Protein AF-A0A2G9N5Y0-F1 (afdb_monomer_lite)

pLDDT: mean 75.56, std 14.7, range [33.41, 89.94]

Sequence (106 aa):
MWPFSNKPKQSEQFRKNIKTLISNISNLEKQGMKQEEIVEKLSKAGWKPHVIELVMHKLHIPNSSVEKLQQYVDKQKLKARDLEEIKETLMEAGWNEDLTDVALGL

Foldseek 3Di:
DDDPPDDDPPPCPPLQALVVLLVQVVVCVVVVHDLVRSLVVVVVVVDDSVLSVVSVVVVVVPDCVLVVLLVQLVVVVVVVDDLVVNLVVCVVVVDDNVNSCRSNSD

Secondary structure (DSSP, 8-state):
-----------------HHHHHHHHHHHHHTT--HHHHHHHHHHTT--HHHHHHHHHHHHTT-THHHHHHHHHHHHHHTT--HHHHHHHHHHTT--HHHHHHHHT-

Structure (mmCIF, N/CA/C/O backbone):
data_AF-A0A2G9N5Y0-F1
#
_entry.id   AF-A0A2G9N5Y0-F1
#
loop_
_atom_site.group_PDB
_atom_site.id
_atom_site.type_symbol
_atom_site.label_atom_id
_atom_site.label_alt_id
_atom_site.label_comp_id
_atom_site.label_asym_id
_atom_site.label_entity_id
_atom_site.label_seq_id
_atom_site.pdbx_PDB_ins_code
_atom_site.Cartn_x
_atom_site.Cartn_y
_atom_site.Cartn_z
_atom_site.occupancy
_atom_site.B_iso_or_equiv
_atom_site.auth_seq_id
_atom_site.auth_comp_id
_atom_site.auth_asym_id
_atom_site.auth_atom_id
_atom_site.pdbx_PDB_model_num
ATOM 1 N N . MET A 1 1 ? -33.639 3.363 -35.622 1.00 44.12 1 MET A N 1
ATOM 2 C CA . MET A 1 1 ? -32.242 2.913 -35.443 1.00 44.12 1 MET A CA 1
ATOM 3 C C . MET A 1 1 ? -31.754 3.445 -34.103 1.00 44.12 1 MET A C 1
ATOM 5 O O . MET A 1 1 ? -31.767 4.653 -33.915 1.00 44.12 1 MET A O 1
ATOM 9 N N . TRP A 1 2 ? -31.469 2.553 -33.151 1.00 33.41 2 TRP A N 1
ATOM 10 C CA . TRP A 1 2 ? -30.896 2.870 -31.830 1.00 33.41 2 TRP A CA 1
ATOM 11 C C . TRP A 1 2 ? -29.358 3.110 -31.940 1.00 33.41 2 TRP A C 1
ATOM 13 O O . TRP A 1 2 ? -28.803 2.869 -33.011 1.00 33.41 2 TRP A O 1
ATOM 23 N N . PRO A 1 3 ? -28.690 3.647 -30.897 1.00 54.31 3 PRO A N 1
ATOM 24 C CA . PRO A 1 3 ? -27.834 4.837 -30.964 1.00 54.31 3 PRO A CA 1
ATOM 25 C C . PRO A 1 3 ? -26.336 4.556 -30.755 1.00 54.31 3 PRO A C 1
ATOM 27 O O . PRO A 1 3 ? -25.959 3.555 -30.154 1.00 54.31 3 PRO A O 1
ATOM 30 N N . PHE A 1 4 ? -25.476 5.515 -31.110 1.00 43.28 4 PHE A N 1
ATOM 31 C CA . PHE A 1 4 ? -24.119 5.581 -30.560 1.00 43.28 4 PHE A CA 1
ATOM 32 C C . PHE A 1 4 ? -24.108 6.513 -29.349 1.00 43.28 4 PHE A C 1
ATOM 34 O O . PHE A 1 4 ? -23.946 7.728 -29.449 1.00 43.28 4 PHE A O 1
ATOM 41 N N . SER A 1 5 ? -24.327 5.905 -28.185 1.00 48.34 5 SER A N 1
ATOM 42 C CA . SER A 1 5 ? -24.101 6.515 -26.879 1.00 48.34 5 SER A CA 1
ATOM 43 C C . SER A 1 5 ? -22.595 6.725 -26.698 1.00 48.34 5 SER A C 1
ATOM 45 O O . SER A 1 5 ? -21.866 5.803 -26.341 1.00 48.34 5 SER A O 1
ATOM 47 N N . ASN A 1 6 ? -22.101 7.925 -27.008 1.00 46.03 6 ASN A N 1
ATOM 48 C CA . ASN A 1 6 ? -20.690 8.262 -26.857 1.00 46.03 6 ASN A CA 1
ATOM 49 C C . ASN A 1 6 ? -20.417 8.789 -25.439 1.00 46.03 6 ASN A C 1
ATOM 51 O O . ASN A 1 6 ? -20.410 9.995 -25.189 1.00 46.03 6 ASN A O 1
ATOM 55 N N . LYS A 1 7 ? -20.216 7.869 -24.493 1.00 55.56 7 LYS A N 1
ATOM 56 C CA . LYS A 1 7 ? -19.446 8.119 -23.267 1.00 55.56 7 LYS A CA 1
ATOM 57 C C . LYS A 1 7 ? -18.546 6.903 -23.044 1.00 55.56 7 LYS A C 1
ATOM 59 O O . LYS A 1 7 ? -19.051 5.787 -22.981 1.00 55.56 7 LYS A O 1
ATOM 64 N N . PRO A 1 8 ? -17.233 7.125 -22.898 1.00 39.94 8 PRO A N 1
ATOM 65 C CA . PRO A 1 8 ? -16.735 7.224 -21.533 1.00 39.94 8 PRO A CA 1
ATOM 66 C C . PRO A 1 8 ? -15.662 8.312 -21.389 1.00 39.94 8 PRO A C 1
ATOM 68 O O . PRO A 1 8 ? -14.523 8.150 -21.811 1.00 39.94 8 PRO A O 1
ATOM 71 N N . LYS A 1 9 ? -15.989 9.399 -20.682 1.00 41.03 9 LYS A N 1
ATOM 72 C CA . LYS A 1 9 ? -14.974 10.137 -19.917 1.00 41.03 9 LYS A CA 1
ATOM 73 C C . LYS A 1 9 ? -14.793 9.414 -18.581 1.00 41.03 9 LYS A C 1
ATOM 75 O O . LYS A 1 9 ? -15.292 9.871 -17.561 1.00 41.03 9 LYS A O 1
ATOM 80 N N . GLN A 1 10 ? -14.117 8.264 -18.592 1.00 42.03 10 GLN A N 1
ATOM 81 C CA . GLN A 1 10 ? -13.484 7.716 -17.383 1.00 42.03 10 GLN A CA 1
ATOM 82 C C . GLN A 1 10 ? -12.136 8.429 -17.186 1.00 42.03 10 GLN A C 1
ATOM 84 O O . GLN A 1 10 ? -11.069 7.831 -17.189 1.00 42.03 10 GLN A O 1
ATOM 89 N N . SER A 1 11 ? -12.174 9.758 -17.117 1.00 43.00 11 SER A N 1
ATOM 90 C CA . SER A 1 11 ? -11.002 10.603 -16.901 1.00 43.00 11 SER A CA 1
ATOM 91 C C . SER A 1 11 ? -10.953 10.993 -15.430 1.00 43.00 11 SER A C 1
ATOM 93 O O . SER A 1 11 ? -11.343 12.097 -15.080 1.00 43.00 11 SER A O 1
ATOM 95 N N . GLU A 1 12 ? -10.585 10.022 -14.601 1.00 41.38 12 GLU A N 1
ATOM 96 C CA . GLU A 1 12 ? -9.959 10.129 -13.274 1.00 41.38 12 GLU A CA 1
ATOM 97 C C . GLU A 1 12 ? -10.047 8.732 -12.661 1.00 41.38 12 GLU A C 1
ATOM 99 O O . GLU A 1 12 ? -10.788 8.462 -11.716 1.00 41.38 12 GLU A O 1
ATOM 104 N N . GLN A 1 13 ? -9.316 7.784 -13.254 1.00 43.41 13 GLN A N 1
ATOM 105 C CA . GLN A 1 13 ? -9.027 6.539 -12.561 1.00 43.41 13 GLN A CA 1
ATOM 106 C C . GLN A 1 13 ? -8.235 6.951 -11.317 1.00 43.41 13 GLN A C 1
ATOM 108 O O . GLN A 1 13 ? -7.049 7.274 -11.404 1.00 43.41 13 GLN A O 1
ATOM 113 N N . PHE A 1 14 ? -8.920 7.037 -10.176 1.00 44.97 14 PHE A N 1
ATOM 114 C CA . PHE A 1 14 ? -8.320 7.108 -8.852 1.00 44.97 14 PHE A CA 1
ATOM 115 C C . PHE A 1 14 ? -7.237 6.029 -8.837 1.00 44.97 14 PHE A C 1
ATOM 117 O O . PHE A 1 14 ? -7.559 4.842 -8.775 1.00 44.97 14 PHE A O 1
ATOM 124 N N . ARG A 1 15 ? -5.962 6.409 -8.995 1.00 51.19 15 ARG A N 1
ATOM 125 C CA . ARG A 1 15 ? -4.848 5.464 -8.907 1.00 51.19 15 ARG A CA 1
ATOM 126 C C . ARG A 1 15 ? -4.776 5.057 -7.447 1.00 51.19 15 ARG A C 1
ATOM 128 O O . ARG A 1 15 ? -4.095 5.692 -6.646 1.00 51.19 15 ARG A O 1
ATOM 135 N N . LYS A 1 16 ? -5.579 4.056 -7.097 1.00 63.22 16 LYS A N 1
ATOM 136 C CA . LYS A 1 16 ? -5.606 3.380 -5.810 1.00 63.22 16 LYS A CA 1
ATOM 137 C C . LYS A 1 16 ? -4.242 2.737 -5.613 1.00 63.22 16 LYS A C 1
ATOM 139 O O . LYS A 1 16 ? -4.049 1.581 -5.949 1.00 63.22 16 LYS A O 1
ATOM 144 N N . ASN A 1 17 ? -3.285 3.515 -5.118 1.00 72.19 17 ASN A N 1
ATOM 145 C CA . ASN A 1 17 ? -1.987 2.993 -4.734 1.00 72.19 17 ASN A CA 1
ATOM 146 C C . ASN A 1 17 ? -1.969 2.693 -3.233 1.00 72.19 17 ASN A C 1
ATOM 148 O O . ASN A 1 17 ? -2.724 3.269 -2.439 1.00 72.19 17 ASN A O 1
ATOM 152 N N . ILE A 1 18 ? -1.063 1.804 -2.842 1.00 74.50 18 ILE A N 1
ATOM 153 C CA . ILE A 1 18 ? -0.874 1.407 -1.446 1.00 74.50 18 ILE A CA 1
ATOM 154 C C . ILE A 1 18 ? -0.650 2.614 -0.527 1.00 74.50 18 ILE A C 1
ATOM 156 O O . ILE A 1 18 ? -1.173 2.640 0.582 1.00 74.50 18 ILE A O 1
ATOM 160 N N . LYS A 1 19 ? 0.080 3.642 -0.969 1.00 76.31 19 LYS A N 1
ATOM 161 C CA . LYS A 1 19 ? 0.369 4.835 -0.158 1.00 76.31 19 LYS A CA 1
ATOM 162 C C . LYS A 1 19 ? -0.902 5.596 0.236 1.00 76.31 19 LYS A C 1
ATOM 164 O O . LYS A 1 19 ? -1.032 6.018 1.384 1.00 76.31 19 LYS A O 1
ATOM 169 N N . THR A 1 20 ? -1.850 5.742 -0.687 1.00 83.12 20 THR A N 1
ATOM 170 C CA . THR A 1 20 ? -3.160 6.343 -0.411 1.00 83.12 20 THR A CA 1
ATOM 171 C C . THR A 1 20 ? -3.961 5.472 0.552 1.00 83.12 20 THR A C 1
ATOM 173 O O . THR A 1 20 ? -4.568 6.005 1.479 1.00 83.12 20 THR A O 1
ATOM 176 N N . LEU A 1 21 ? -3.929 4.145 0.384 1.00 83.69 21 LEU A N 1
ATOM 177 C CA . LEU A 1 21 ? -4.598 3.222 1.303 1.00 83.69 21 LEU A CA 1
ATOM 178 C C . LEU A 1 21 ? -4.034 3.332 2.726 1.00 83.69 21 LEU A C 1
ATOM 180 O O . LEU A 1 21 ? -4.800 3.511 3.668 1.00 83.69 21 LEU A O 1
ATOM 184 N N . ILE A 1 22 ? -2.706 3.316 2.864 1.00 83.81 22 ILE A N 1
ATOM 185 C CA . ILE A 1 22 ? -2.003 3.482 4.141 1.00 83.81 22 ILE A CA 1
ATOM 186 C C . ILE A 1 22 ? -2.393 4.798 4.806 1.00 83.81 22 ILE A C 1
ATOM 188 O O . ILE A 1 22 ? -2.810 4.806 5.960 1.00 83.81 22 ILE A 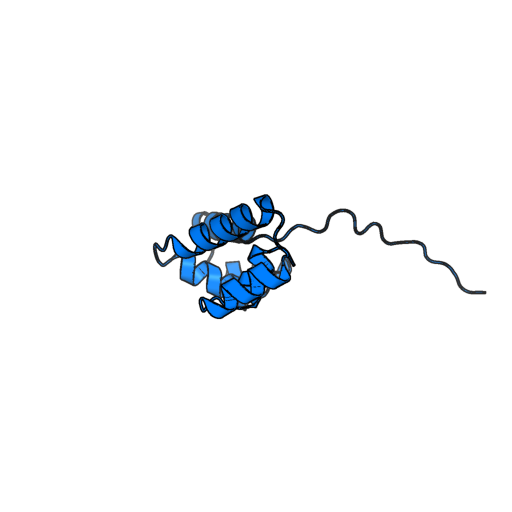O 1
ATOM 192 N N . SER A 1 23 ? -2.305 5.911 4.073 1.00 84.38 23 SER A N 1
ATOM 193 C CA . SER A 1 23 ? -2.639 7.224 4.625 1.00 84.38 23 SER A CA 1
ATOM 194 C C . SER A 1 23 ? -4.098 7.303 5.072 1.00 84.38 23 SER A C 1
ATOM 196 O O . SER A 1 23 ? -4.385 7.943 6.082 1.00 84.38 23 SER A O 1
ATOM 198 N N . ASN A 1 24 ? -5.018 6.678 4.334 1.00 88.19 24 ASN A N 1
ATOM 199 C CA . ASN A 1 24 ? -6.428 6.644 4.705 1.00 88.19 24 ASN A CA 1
ATOM 200 C C . ASN A 1 24 ? -6.650 5.821 5.974 1.00 88.19 24 ASN A C 1
ATOM 202 O O . ASN A 1 24 ? -7.306 6.314 6.886 1.00 88.19 24 ASN A O 1
ATOM 206 N N . ILE A 1 25 ? -6.074 4.618 6.057 1.00 87.75 25 ILE A N 1
ATOM 207 C CA . ILE A 1 25 ? -6.151 3.768 7.252 1.00 87.75 25 ILE A CA 1
ATOM 208 C C . ILE A 1 25 ? -5.602 4.530 8.462 1.00 87.75 25 ILE A C 1
ATOM 210 O O . ILE A 1 25 ? -6.331 4.729 9.427 1.00 87.75 25 ILE A O 1
ATOM 214 N N . SER A 1 26 ? -4.379 5.065 8.382 1.00 85.75 26 SER A N 1
ATOM 215 C CA . SER A 1 26 ? -3.771 5.797 9.499 1.00 85.75 26 SER A CA 1
ATOM 216 C C . SER A 1 26 ? -4.567 7.037 9.915 1.00 85.75 26 SER A C 1
ATOM 218 O O . SER A 1 26 ? -4.628 7.359 11.100 1.00 85.75 26 SER A O 1
ATOM 220 N N . ASN A 1 27 ? -5.181 7.757 8.971 1.00 88.38 27 ASN A N 1
ATOM 221 C CA . ASN A 1 27 ? -6.030 8.904 9.300 1.00 88.38 27 ASN A CA 1
ATOM 222 C C . ASN A 1 27 ? -7.332 8.481 9.988 1.00 88.38 27 ASN A C 1
ATOM 224 O O . ASN A 1 27 ? -7.759 9.159 10.920 1.00 88.38 27 ASN A O 1
ATOM 228 N N . LEU A 1 28 ? -7.958 7.385 9.553 1.00 89.31 28 LEU A N 1
ATOM 229 C CA . LEU A 1 28 ? -9.184 6.870 10.166 1.00 89.31 28 LEU A CA 1
ATOM 230 C C . LEU A 1 28 ? -8.914 6.288 11.563 1.00 89.31 28 LEU A C 1
ATOM 232 O O . LEU A 1 28 ? -9.689 6.536 12.483 1.00 89.31 28 LEU A O 1
ATOM 236 N N . GLU A 1 29 ? -7.782 5.612 11.763 1.00 86.56 29 GLU A N 1
ATOM 237 C CA . GLU A 1 29 ? -7.356 5.137 13.087 1.00 86.56 29 GLU A CA 1
ATOM 238 C C . GLU A 1 29 ? -7.100 6.292 14.058 1.00 86.56 29 GLU A C 1
ATOM 240 O O . GLU A 1 29 ? -7.539 6.248 15.205 1.00 86.56 29 GLU A O 1
ATOM 245 N N . LYS A 1 30 ? -6.464 7.379 13.597 1.00 85.75 30 LYS A N 1
ATOM 246 C CA . LYS A 1 30 ? -6.273 8.602 14.401 1.00 85.75 30 LYS A CA 1
ATOM 247 C C . LYS A 1 30 ? -7.586 9.277 14.798 1.00 85.75 30 LYS A C 1
ATOM 249 O O . LYS A 1 30 ? -7.614 10.003 15.786 1.00 85.75 30 LYS A O 1
ATOM 254 N N . GLN A 1 31 ? -8.660 9.052 14.041 1.00 88.19 31 GLN A N 1
ATOM 255 C CA . GLN A 1 31 ? -10.008 9.512 14.385 1.00 88.19 31 GLN A CA 1
ATOM 256 C C . GLN A 1 31 ? -10.700 8.595 15.410 1.00 88.19 31 GLN A C 1
ATOM 258 O O . GLN A 1 31 ? -11.827 8.881 15.805 1.00 88.19 31 GLN A O 1
ATOM 263 N N . GLY A 1 32 ? -10.047 7.513 15.849 1.00 87.69 32 GLY A N 1
ATOM 264 C CA . GLY A 1 32 ? -10.598 6.546 16.800 1.00 87.69 32 GLY A CA 1
ATOM 265 C C . GLY A 1 32 ? -11.570 5.543 16.175 1.00 87.69 32 GLY A C 1
ATOM 266 O O . GLY A 1 32 ? -12.314 4.892 16.906 1.00 87.69 32 GLY A O 1
ATOM 267 N N . MET A 1 33 ? -11.592 5.426 14.842 1.00 88.00 33 MET A N 1
ATOM 268 C CA . MET A 1 33 ? -12.469 4.493 14.133 1.00 88.00 33 MET A CA 1
ATOM 269 C C . MET A 1 33 ? -12.028 3.044 14.372 1.00 88.00 33 MET A C 1
ATOM 271 O O . MET A 1 33 ? -10.831 2.744 14.375 1.00 88.00 33 MET A O 1
ATOM 275 N N . LYS A 1 34 ? -12.990 2.133 14.560 1.00 88.12 34 LYS A N 1
ATOM 276 C CA . LYS A 1 34 ? -12.687 0.706 14.756 1.00 88.12 34 LYS A CA 1
ATOM 277 C C . LYS A 1 34 ? -12.274 0.052 13.443 1.00 88.12 34 LYS A C 1
ATOM 279 O O . LYS A 1 34 ? -12.710 0.467 12.372 1.00 88.12 34 LYS A O 1
ATOM 284 N N . GLN A 1 35 ? -11.479 -1.015 13.519 1.00 83.94 35 GLN A N 1
ATOM 285 C CA . GLN A 1 35 ? -10.970 -1.691 12.320 1.00 83.94 35 GLN A CA 1
ATOM 286 C C . GLN A 1 35 ? -12.091 -2.169 11.386 1.00 83.94 35 GLN A C 1
ATOM 288 O O . GLN A 1 35 ? -12.013 -1.960 10.180 1.00 83.94 35 GLN A O 1
ATOM 293 N N . GLU A 1 36 ? -13.166 -2.722 11.945 1.00 87.31 36 GLU A N 1
ATOM 294 C CA . GLU A 1 36 ? -14.350 -3.175 11.201 1.00 87.31 36 GLU A CA 1
ATOM 295 C C . GLU A 1 36 ? -14.992 -2.033 10.390 1.00 87.31 36 GLU A C 1
ATOM 297 O O . GLU A 1 36 ? -15.294 -2.188 9.206 1.00 87.31 36 GLU A O 1
ATOM 302 N N . GLU A 1 37 ? -15.117 -0.848 10.994 1.00 88.94 37 GLU A N 1
ATOM 303 C CA . GLU A 1 37 ? -15.673 0.352 10.354 1.00 88.94 37 GLU A CA 1
ATOM 304 C C . GLU A 1 37 ? -14.739 0.900 9.262 1.00 88.94 37 GLU A C 1
ATOM 306 O O . GLU A 1 37 ? -15.197 1.362 8.212 1.00 88.94 37 GLU A O 1
ATOM 311 N N . ILE A 1 38 ? -13.421 0.821 9.478 1.00 88.50 38 ILE A N 1
ATOM 312 C CA . ILE A 1 38 ? -12.405 1.197 8.484 1.00 88.50 38 ILE A CA 1
ATOM 313 C C . ILE A 1 38 ? -12.508 0.291 7.255 1.00 88.50 38 ILE A C 1
ATOM 315 O O . ILE A 1 38 ? -12.541 0.794 6.126 1.00 88.50 38 ILE A O 1
ATOM 319 N N . VAL A 1 39 ? -12.601 -1.027 7.463 1.00 88.69 39 VAL A N 1
ATOM 320 C CA . VAL A 1 39 ? -12.758 -2.015 6.386 1.00 88.69 39 VAL A CA 1
ATOM 321 C C . VAL A 1 39 ? -14.037 -1.750 5.605 1.00 88.69 39 VAL A C 1
ATOM 323 O O . VAL A 1 39 ? -13.992 -1.676 4.377 1.00 88.69 39 VAL A O 1
ATOM 326 N N . GLU A 1 40 ? -15.163 -1.530 6.282 1.00 89.94 40 GLU A N 1
ATOM 327 C CA . GLU A 1 40 ? -16.438 -1.250 5.621 1.00 89.94 40 GLU A CA 1
ATOM 328 C C . GLU A 1 40 ? -16.375 0.040 4.783 1.00 89.94 40 GLU A C 1
ATOM 330 O O . GLU A 1 40 ? -16.794 0.072 3.620 1.00 89.94 40 GLU A O 1
ATOM 335 N N . LYS A 1 41 ? -15.795 1.107 5.342 1.00 89.06 41 LYS A N 1
ATOM 336 C CA . LYS A 1 41 ? -15.676 2.412 4.679 1.00 89.06 41 LYS A CA 1
ATOM 337 C C . LYS A 1 41 ? -14.771 2.357 3.451 1.00 89.06 41 LYS A C 1
ATOM 339 O O . LYS A 1 41 ? -15.120 2.902 2.402 1.00 89.06 41 LYS A O 1
ATOM 344 N N . LEU A 1 42 ? -13.623 1.692 3.555 1.00 87.00 42 LEU A N 1
ATOM 345 C CA . LEU A 1 42 ? -12.694 1.534 2.437 1.00 87.00 42 LEU A CA 1
ATOM 346 C C . LEU A 1 42 ? -13.244 0.565 1.383 1.00 87.00 42 LEU A C 1
ATOM 348 O O . LEU A 1 42 ? -13.085 0.818 0.187 1.00 87.00 42 LEU A O 1
ATOM 352 N N . SER A 1 43 ? -13.980 -0.467 1.794 1.00 87.38 43 SER A N 1
ATOM 353 C CA . SER A 1 43 ? -14.678 -1.369 0.871 1.00 87.38 43 SER A CA 1
ATOM 354 C C . SER A 1 43 ? -15.745 -0.632 0.062 1.00 87.38 43 SER A C 1
ATOM 356 O O . SER A 1 43 ? -15.815 -0.791 -1.155 1.00 87.38 43 SER A O 1
ATOM 358 N N . LYS A 1 44 ? -16.509 0.272 0.693 1.00 87.94 44 LYS A N 1
ATOM 359 C CA . LYS A 1 44 ? -17.451 1.177 0.004 1.00 87.94 44 LYS A CA 1
ATOM 360 C C . LYS A 1 44 ? -16.755 2.147 -0.956 1.00 87.94 44 LYS A C 1
ATOM 362 O O . LYS A 1 44 ? -17.319 2.490 -1.990 1.00 87.94 44 LYS A O 1
ATOM 367 N N . ALA A 1 45 ? -15.514 2.543 -0.666 1.00 83.44 45 ALA A N 1
ATOM 368 C CA . ALA A 1 45 ? -14.659 3.286 -1.598 1.00 83.44 45 ALA A CA 1
ATOM 369 C C . ALA A 1 45 ? -14.062 2.397 -2.718 1.00 83.44 45 ALA A C 1
ATOM 371 O O . ALA A 1 45 ? -13.298 2.865 -3.568 1.00 83.44 45 ALA A O 1
ATOM 372 N N . GLY A 1 46 ? -14.412 1.109 -2.742 1.00 83.62 46 GLY A N 1
ATOM 373 C CA . GLY A 1 46 ? -14.047 0.120 -3.752 1.00 83.62 46 GLY A CA 1
ATOM 374 C C . GLY A 1 46 ? -12.674 -0.516 -3.542 1.00 83.62 46 GLY A C 1
ATOM 375 O O . GLY A 1 46 ? -12.058 -0.939 -4.519 1.00 83.62 46 GLY A O 1
ATOM 376 N N . TRP A 1 47 ? -12.124 -0.483 -2.331 1.00 83.69 47 TRP A N 1
ATOM 377 C CA . TRP A 1 47 ? -10.946 -1.280 -1.992 1.00 83.69 47 TRP A CA 1
ATOM 378 C C . TRP A 1 47 ? -11.361 -2.727 -1.718 1.00 83.69 47 TRP A C 1
ATOM 380 O O . TRP A 1 47 ? -12.438 -2.972 -1.182 1.00 83.69 47 TRP A O 1
ATOM 390 N N . LYS A 1 48 ? -10.519 -3.695 -2.086 1.00 84.25 48 LYS A N 1
ATOM 391 C CA . LYS A 1 48 ? -10.781 -5.102 -1.762 1.00 84.25 48 LYS A CA 1
ATOM 392 C C . LYS A 1 48 ? -10.630 -5.306 -0.241 1.00 84.25 48 LYS A C 1
ATOM 394 O O . LYS A 1 48 ? -9.589 -4.905 0.284 1.00 84.25 48 LYS A O 1
ATOM 399 N N . PRO A 1 49 ? -11.600 -5.940 0.452 1.00 81.81 49 PRO A N 1
ATOM 400 C CA . PRO A 1 49 ? -11.555 -6.169 1.901 1.00 81.81 49 PRO A CA 1
ATOM 401 C C . PRO A 1 49 ? -10.243 -6.788 2.376 1.00 81.81 49 PRO A C 1
ATOM 403 O O . PRO A 1 49 ? -9.592 -6.246 3.265 1.00 81.81 49 PRO A O 1
ATOM 406 N N . HIS A 1 50 ? -9.790 -7.845 1.698 1.00 79.69 50 HIS A N 1
ATOM 407 C CA . HIS A 1 50 ? -8.553 -8.522 2.079 1.00 79.69 50 HIS A CA 1
ATOM 408 C C . HIS A 1 50 ? -7.333 -7.591 1.979 1.00 79.69 50 HIS A C 1
ATOM 410 O O . HIS A 1 50 ? -6.444 -7.662 2.818 1.00 79.69 50 HIS A O 1
ATOM 416 N N . VAL A 1 51 ? -7.282 -6.689 0.985 1.00 81.44 51 VAL A N 1
ATOM 417 C CA . VAL A 1 51 ? -6.138 -5.780 0.795 1.00 81.44 51 VAL A CA 1
ATOM 418 C C . VAL A 1 51 ? -6.079 -4.799 1.958 1.00 81.44 51 VAL A C 1
ATOM 420 O O . VAL A 1 51 ? -4.997 -4.493 2.456 1.00 81.44 51 VAL A O 1
ATOM 423 N N . ILE A 1 52 ? -7.245 -4.322 2.404 1.00 85.00 52 ILE A N 1
ATOM 424 C CA . ILE A 1 52 ? -7.358 -3.459 3.579 1.00 85.00 52 ILE A CA 1
ATOM 425 C C . ILE A 1 52 ? -6.842 -4.210 4.805 1.00 85.00 52 ILE A C 1
ATOM 427 O O . ILE A 1 52 ? -5.960 -3.694 5.481 1.00 85.00 52 ILE A O 1
ATOM 431 N N . GLU A 1 53 ? -7.323 -5.429 5.052 1.00 83.44 53 GLU A N 1
ATOM 432 C CA . GLU A 1 53 ? -6.882 -6.262 6.179 1.00 83.44 53 GLU A CA 1
ATOM 433 C C . GLU A 1 53 ? -5.372 -6.520 6.149 1.00 83.44 53 GLU A C 1
ATOM 435 O O . GLU A 1 53 ? -4.696 -6.378 7.167 1.00 83.44 53 GLU A O 1
ATOM 440 N N . LEU A 1 54 ? -4.814 -6.821 4.974 1.00 80.31 54 LEU A N 1
ATOM 441 C CA . LEU A 1 54 ? -3.389 -7.088 4.794 1.00 80.31 54 LEU A CA 1
ATOM 442 C C . LEU A 1 54 ? -2.557 -5.839 5.105 1.00 80.31 54 LEU A C 1
ATOM 444 O O . LEU A 1 54 ? -1.554 -5.924 5.816 1.00 80.31 54 LEU A O 1
ATOM 448 N N . VAL A 1 55 ? -2.984 -4.666 4.625 1.00 80.94 55 VAL A N 1
ATOM 449 C CA . VAL A 1 55 ? -2.311 -3.395 4.920 1.00 80.94 55 VAL A CA 1
ATOM 450 C C . VAL A 1 55 ? -2.486 -2.996 6.385 1.00 80.94 55 VAL A C 1
ATOM 452 O O . VAL A 1 55 ? -1.503 -2.605 7.003 1.00 80.94 55 VAL A O 1
ATOM 455 N N . MET A 1 56 ? 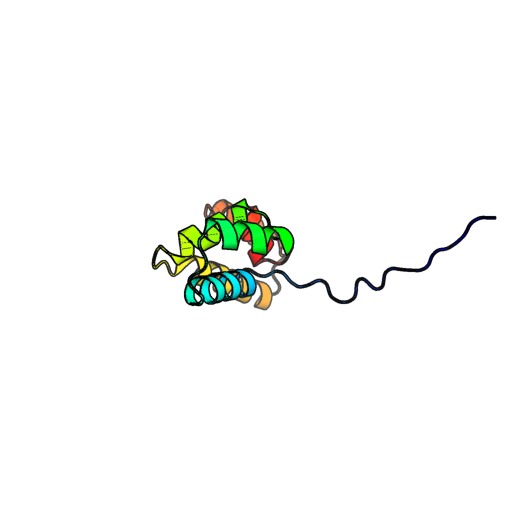-3.674 -3.147 6.974 1.00 79.44 56 MET A N 1
ATOM 456 C CA . MET A 1 56 ? -3.917 -2.879 8.398 1.00 79.44 56 MET A CA 1
ATOM 457 C C . MET A 1 56 ? -3.043 -3.760 9.291 1.00 79.44 56 MET A C 1
ATOM 459 O O . MET A 1 56 ? -2.340 -3.254 10.165 1.00 79.44 56 MET A O 1
ATOM 463 N N . HIS A 1 57 ? -3.001 -5.064 9.016 1.00 76.88 57 HIS A N 1
ATOM 464 C CA . HIS A 1 57 ? -2.152 -6.004 9.737 1.00 76.88 57 HIS A CA 1
ATOM 465 C C . HIS A 1 57 ? -0.664 -5.644 9.594 1.00 76.88 57 HIS A C 1
ATOM 467 O O . HIS A 1 57 ? 0.088 -5.691 10.566 1.00 76.88 57 HIS A O 1
ATOM 473 N N . LYS A 1 58 ? -0.218 -5.225 8.400 1.00 67.50 58 LYS A N 1
ATOM 474 C CA . LYS A 1 58 ? 1.173 -4.796 8.181 1.00 67.50 58 LYS A CA 1
ATOM 475 C C . LYS A 1 58 ? 1.503 -3.393 8.704 1.00 67.50 58 LYS A C 1
ATOM 477 O O . LYS A 1 58 ? 2.687 -3.125 8.857 1.00 67.50 58 LYS A O 1
ATOM 482 N N . LEU A 1 59 ? 0.522 -2.525 8.963 1.00 66.88 59 LEU A N 1
ATOM 483 C CA . LEU A 1 59 ? 0.717 -1.215 9.605 1.00 66.88 59 LEU A CA 1
ATOM 484 C C . LEU A 1 59 ? 0.867 -1.334 11.123 1.00 66.88 59 LEU A C 1
ATOM 486 O O . LEU A 1 59 ? 1.648 -0.597 11.720 1.00 66.88 59 LEU A O 1
ATOM 490 N N . HIS A 1 60 ? 0.133 -2.264 11.739 1.00 63.00 60 HIS A N 1
ATOM 491 C CA . HIS A 1 60 ? 0.207 -2.533 13.182 1.00 63.00 60 HIS A CA 1
ATOM 492 C C . HIS A 1 60 ? 1.480 -3.278 13.580 1.00 63.00 60 HIS A C 1
ATOM 494 O O . HIS A 1 60 ? 1.957 -3.144 14.705 1.00 63.00 60 HIS A O 1
ATOM 500 N N . ILE A 1 61 ? 2.073 -4.024 12.649 1.00 56.75 61 ILE A N 1
ATOM 501 C CA . ILE A 1 61 ? 3.440 -4.511 12.800 1.00 56.75 61 ILE A CA 1
ATOM 502 C C . ILE A 1 61 ? 4.357 -3.364 12.356 1.00 56.75 61 ILE A C 1
ATOM 504 O O . ILE A 1 61 ? 4.224 -2.928 11.218 1.00 56.75 61 ILE A O 1
ATOM 508 N N . PRO A 1 62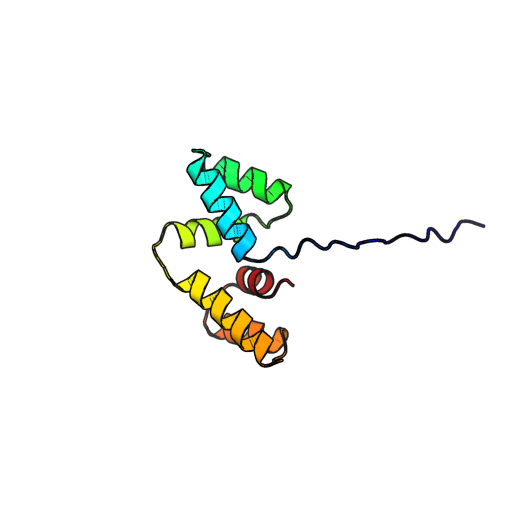 ? 5.303 -2.874 13.177 1.00 49.62 62 PRO A N 1
ATOM 509 C CA . PRO A 1 62 ? 6.268 -1.853 12.771 1.00 49.62 62 PRO A CA 1
ATOM 510 C C . PRO A 1 62 ? 7.232 -2.452 11.740 1.00 49.62 62 PRO A C 1
ATOM 512 O O . PRO A 1 62 ? 8.363 -2.816 12.045 1.00 49.62 62 PRO A O 1
ATOM 515 N N . ASN A 1 63 ? 6.763 -2.641 10.512 1.00 52.59 63 ASN A N 1
ATOM 516 C CA . ASN A 1 63 ? 7.494 -3.339 9.480 1.00 52.59 63 ASN A CA 1
ATOM 517 C C . ASN A 1 63 ? 7.621 -2.438 8.263 1.00 52.59 63 ASN A C 1
ATOM 519 O O . ASN A 1 63 ? 6.694 -2.262 7.474 1.00 52.59 63 ASN A O 1
ATOM 523 N N . SER A 1 64 ? 8.854 -1.966 8.075 1.00 62.75 64 SER A N 1
ATOM 524 C CA . SER A 1 64 ? 9.395 -1.318 6.872 1.00 62.75 64 SER A CA 1
ATOM 525 C C . SER A 1 64 ? 9.051 -2.009 5.543 1.00 62.75 64 SER A C 1
ATOM 527 O O . SER A 1 64 ? 9.375 -1.495 4.482 1.00 62.75 64 SER A O 1
ATOM 529 N N . SER A 1 65 ? 8.444 -3.194 5.567 1.00 68.56 65 SER A N 1
ATOM 530 C CA . SER A 1 65 ? 8.195 -4.059 4.423 1.00 68.56 65 SER A CA 1
ATOM 531 C C . SER A 1 65 ? 7.232 -3.442 3.407 1.00 68.56 65 SER A C 1
ATOM 533 O O . SER A 1 65 ? 7.492 -3.554 2.215 1.00 68.56 65 SER A O 1
ATOM 535 N N . VAL A 1 66 ? 6.150 -2.776 3.834 1.00 70.12 66 VAL A N 1
ATOM 536 C CA . VAL A 1 66 ? 5.196 -2.161 2.882 1.00 70.12 66 VAL A CA 1
ATOM 537 C C . VAL A 1 66 ? 5.774 -0.886 2.262 1.00 70.12 66 VAL A C 1
ATOM 539 O O . VAL A 1 66 ? 5.626 -0.660 1.064 1.00 70.12 66 VAL A O 1
ATOM 542 N N . GLU A 1 67 ? 6.521 -0.095 3.035 1.00 72.50 67 GLU A N 1
ATOM 543 C CA . GLU A 1 67 ? 7.299 1.018 2.478 1.00 72.50 67 GLU A CA 1
ATOM 544 C C . GLU A 1 67 ? 8.375 0.526 1.507 1.00 72.50 67 GLU A C 1
ATOM 546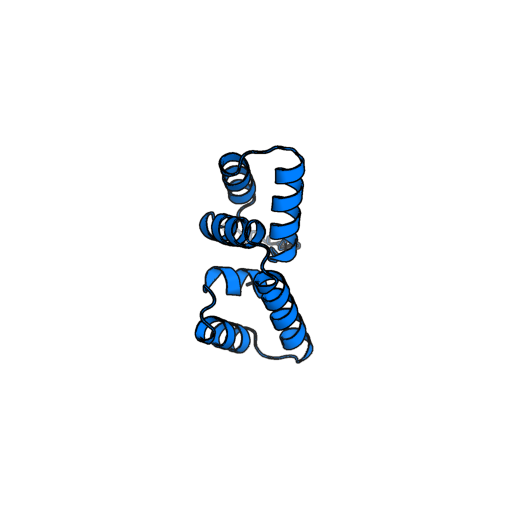 O O . GLU A 1 67 ? 8.509 1.082 0.421 1.00 72.50 67 GLU A O 1
ATOM 551 N N . LYS A 1 68 ? 9.105 -0.543 1.850 1.00 76.31 68 LYS A N 1
ATOM 552 C CA . LYS A 1 68 ? 10.101 -1.172 0.969 1.00 76.31 68 LYS A CA 1
ATOM 553 C C . LYS A 1 68 ? 9.474 -1.704 -0.315 1.00 76.31 68 LYS A C 1
ATOM 555 O O . LYS A 1 68 ? 10.091 -1.571 -1.366 1.00 76.31 68 LYS A O 1
ATOM 560 N N . LEU A 1 69 ? 8.265 -2.264 -0.247 1.00 81.50 69 LEU A N 1
ATOM 561 C CA . LEU A 1 69 ? 7.507 -2.696 -1.421 1.00 81.50 69 LEU A CA 1
ATOM 562 C C . LEU A 1 69 ? 7.218 -1.508 -2.343 1.00 81.50 69 LEU A C 1
ATOM 564 O O . LEU A 1 69 ? 7.543 -1.561 -3.527 1.00 81.50 69 LEU A O 1
ATOM 568 N N . GLN A 1 70 ? 6.680 -0.413 -1.797 1.00 78.31 70 GLN A N 1
ATOM 569 C CA . GLN A 1 70 ? 6.399 0.789 -2.583 1.00 78.31 70 GLN A CA 1
ATOM 570 C C . GLN A 1 70 ? 7.686 1.391 -3.166 1.00 78.31 70 GLN A C 1
ATOM 572 O O . GLN A 1 70 ? 7.739 1.684 -4.355 1.00 78.31 70 GLN A O 1
ATOM 577 N N . GLN A 1 71 ? 8.750 1.500 -2.366 1.00 81.06 71 GLN A N 1
ATOM 578 C CA . GLN A 1 71 ? 10.057 1.986 -2.819 1.00 81.06 71 GLN A CA 1
ATOM 579 C C . GLN A 1 71 ? 10.654 1.104 -3.920 1.00 81.06 71 GLN A C 1
ATOM 581 O O . GLN A 1 71 ? 11.258 1.618 -4.862 1.00 81.06 71 GLN A O 1
ATOM 586 N N . TYR A 1 72 ? 10.499 -0.217 -3.814 1.00 83.69 72 TYR A N 1
ATOM 587 C CA . TYR A 1 72 ? 10.943 -1.152 -4.840 1.00 83.69 72 TYR A CA 1
ATOM 588 C C . TYR A 1 72 ? 10.175 -0.926 -6.141 1.00 83.69 72 TYR A C 1
ATOM 590 O O . TYR A 1 72 ? 10.804 -0.713 -7.177 1.00 83.69 72 TYR A O 1
ATOM 598 N N . VAL A 1 73 ? 8.841 -0.894 -6.085 1.00 84.75 73 VAL A N 1
ATOM 599 C CA . VAL A 1 73 ? 7.990 -0.648 -7.258 1.00 84.75 73 VAL A CA 1
ATOM 600 C C . VAL A 1 73 ? 8.324 0.693 -7.911 1.00 84.75 73 VAL A C 1
ATOM 602 O O . VAL A 1 73 ? 8.532 0.745 -9.122 1.00 84.75 73 VAL A O 1
ATOM 605 N N . ASP A 1 74 ? 8.457 1.761 -7.126 1.00 83.25 74 ASP A N 1
ATOM 606 C CA . ASP A 1 74 ? 8.800 3.091 -7.633 1.00 83.25 74 ASP A CA 1
ATOM 607 C C . ASP A 1 74 ? 10.180 3.084 -8.315 1.00 83.25 74 ASP A C 1
ATOM 609 O O . ASP A 1 74 ? 10.345 3.620 -9.413 1.00 83.25 74 ASP A O 1
ATOM 613 N N . LYS A 1 75 ? 11.168 2.399 -7.722 1.00 84.62 75 LYS A N 1
ATOM 614 C CA . LYS A 1 75 ? 12.514 2.254 -8.296 1.00 84.62 75 LYS A CA 1
ATOM 615 C C . LYS A 1 75 ? 12.518 1.445 -9.593 1.00 84.62 75 LYS A C 1
ATOM 617 O O . LYS A 1 75 ? 13.297 1.768 -10.487 1.00 84.62 75 LYS A O 1
ATOM 622 N N . GLN A 1 76 ? 11.698 0.400 -9.710 1.00 83.50 76 GLN A N 1
ATOM 623 C CA . GLN A 1 76 ? 11.615 -0.391 -10.942 1.00 83.50 76 GLN A CA 1
ATOM 624 C C . GLN A 1 76 ? 10.849 0.345 -12.048 1.00 83.50 76 GLN A C 1
ATOM 626 O O . GLN A 1 76 ? 11.284 0.323 -13.198 1.00 83.50 76 GLN A O 1
ATOM 631 N N . LYS A 1 77 ? 9.794 1.094 -11.699 1.00 79.69 77 LYS A N 1
ATOM 632 C CA . LYS A 1 77 ? 9.088 1.986 -12.633 1.00 79.69 77 LYS A CA 1
ATOM 633 C C . LYS A 1 77 ? 10.012 3.063 -13.205 1.00 79.69 77 LYS A C 1
ATOM 635 O O . LYS A 1 77 ? 9.988 3.310 -14.406 1.00 79.69 77 LYS A O 1
ATOM 640 N N . LEU A 1 78 ? 10.883 3.653 -12.380 1.00 82.19 78 LEU A N 1
ATOM 641 C CA . LEU A 1 78 ? 11.905 4.607 -12.842 1.00 82.19 78 LEU A CA 1
ATOM 642 C C . LEU A 1 78 ? 12.920 3.989 -13.814 1.00 82.19 78 LEU A C 1
ATOM 644 O O . LEU A 1 78 ? 13.500 4.700 -14.628 1.00 82.19 78 LEU A O 1
ATOM 648 N N . LYS A 1 79 ? 13.132 2.673 -13.740 1.00 83.00 79 LYS A N 1
ATOM 649 C CA . LYS A 1 79 ? 13.992 1.925 -14.665 1.00 83.00 79 LYS A CA 1
ATOM 650 C C . LYS A 1 79 ? 13.268 1.474 -15.937 1.00 83.00 79 LYS A C 1
ATOM 652 O O . LYS A 1 79 ? 13.872 0.746 -16.716 1.00 83.00 79 LYS A O 1
ATOM 657 N N . ALA A 1 80 ? 12.010 1.882 -16.131 1.00 81.44 80 ALA A N 1
ATOM 658 C CA . ALA A 1 80 ? 11.161 1.472 -17.249 1.00 81.44 80 ALA A CA 1
ATOM 659 C C . ALA A 1 80 ? 11.059 -0.058 -17.420 1.00 81.44 80 ALA A C 1
ATOM 661 O O . ALA A 1 80 ? 10.947 -0.545 -18.542 1.00 81.44 80 ALA A O 1
ATOM 662 N N . ARG A 1 81 ? 11.114 -0.816 -16.313 1.00 77.75 81 ARG A N 1
ATOM 663 C CA . ARG A 1 81 ? 10.800 -2.251 -16.340 1.00 77.75 81 ARG A CA 1
ATOM 664 C C . ARG A 1 81 ? 9.308 -2.473 -16.543 1.00 77.75 81 ARG A C 1
ATOM 666 O O . ARG A 1 81 ? 8.498 -1.651 -16.106 1.00 77.75 81 ARG A O 1
ATOM 673 N N . ASP A 1 82 ? 8.979 -3.598 -17.164 1.00 86.12 82 ASP A N 1
ATOM 674 C CA . ASP A 1 82 ? 7.599 -4.003 -17.382 1.00 86.12 82 ASP A CA 1
ATOM 675 C C . ASP A 1 82 ? 6.883 -4.286 -16.049 1.00 86.12 82 ASP A C 1
ATOM 677 O O . ASP A 1 82 ? 7.487 -4.776 -15.090 1.00 86.12 82 ASP A O 1
ATOM 681 N N . LEU A 1 83 ? 5.598 -3.931 -15.961 1.00 82.44 83 LEU A N 1
ATOM 682 C CA . LEU A 1 83 ? 4.814 -4.125 -14.741 1.00 82.44 83 LEU A CA 1
ATOM 683 C C . LEU A 1 83 ? 4.579 -5.612 -14.451 1.00 82.44 83 LEU A C 1
ATOM 685 O O . LEU A 1 83 ? 4.544 -5.974 -13.275 1.00 82.44 83 LEU A O 1
ATOM 689 N N . GLU A 1 84 ? 4.467 -6.457 -15.480 1.00 84.44 84 GLU A N 1
ATOM 690 C CA . GLU A 1 84 ? 4.333 -7.910 -15.326 1.00 84.44 84 GLU A CA 1
ATOM 691 C C . GLU A 1 84 ? 5.607 -8.516 -14.731 1.00 84.44 84 GLU A C 1
ATOM 693 O O . GLU A 1 84 ? 5.528 -9.241 -13.744 1.00 84.44 84 GLU A O 1
ATOM 698 N N . GLU A 1 85 ? 6.791 -8.120 -15.208 1.00 85.12 85 GLU A N 1
ATOM 699 C CA . GLU A 1 85 ? 8.065 -8.591 -14.639 1.00 85.12 85 GLU A CA 1
ATOM 700 C C . GLU A 1 85 ? 8.238 -8.172 -13.171 1.00 85.12 85 GLU A C 1
ATOM 702 O O . GLU A 1 85 ? 8.754 -8.926 -12.337 1.00 85.12 85 GLU A O 1
ATOM 707 N N . ILE A 1 86 ? 7.828 -6.944 -12.830 1.00 85.62 86 ILE A N 1
ATOM 708 C CA . ILE A 1 86 ? 7.878 -6.463 -11.444 1.00 85.62 86 ILE A CA 1
ATOM 709 C C . ILE A 1 86 ? 6.901 -7.269 -10.581 1.00 85.62 86 ILE A C 1
ATOM 711 O O . ILE A 1 86 ? 7.247 -7.615 -9.449 1.00 85.62 86 ILE A O 1
ATOM 715 N N . LYS A 1 87 ? 5.708 -7.580 -11.107 1.00 85.25 87 LYS A N 1
ATOM 716 C CA . LYS A 1 87 ? 4.706 -8.408 -10.432 1.00 85.25 87 LYS A CA 1
ATOM 717 C C . LYS A 1 87 ? 5.241 -9.811 -10.162 1.00 85.25 87 LYS A C 1
ATOM 719 O O . LYS A 1 87 ? 5.221 -10.233 -9.008 1.00 85.25 87 LYS A O 1
ATOM 724 N N . GLU A 1 88 ? 5.783 -10.483 -11.175 1.00 87.56 88 GLU A N 1
ATOM 725 C CA . GLU A 1 88 ? 6.380 -11.817 -11.039 1.00 87.56 88 GLU A CA 1
ATOM 726 C C . GLU A 1 88 ? 7.499 -11.824 -9.997 1.00 87.56 88 GLU A C 1
ATOM 728 O O . GLU A 1 88 ? 7.464 -12.620 -9.062 1.00 87.56 88 GLU A O 1
ATOM 733 N N . THR A 1 89 ? 8.427 -10.865 -10.065 1.00 86.06 89 THR A N 1
ATOM 734 C CA . THR A 1 89 ? 9.542 -10.774 -9.105 1.00 86.06 89 THR A CA 1
ATOM 735 C C . THR A 1 89 ? 9.050 -10.601 -7.662 1.00 86.06 89 THR A C 1
ATOM 737 O O . THR A 1 89 ? 9.638 -11.124 -6.712 1.00 86.06 89 THR A O 1
ATOM 740 N N . LEU A 1 90 ? 7.974 -9.836 -7.467 1.00 84.44 90 LEU A N 1
ATOM 741 C CA . LEU A 1 90 ? 7.381 -9.628 -6.148 1.00 84.44 90 LEU A CA 1
ATOM 742 C C . LEU A 1 90 ? 6.648 -10.883 -5.662 1.00 84.44 90 LEU A C 1
ATOM 7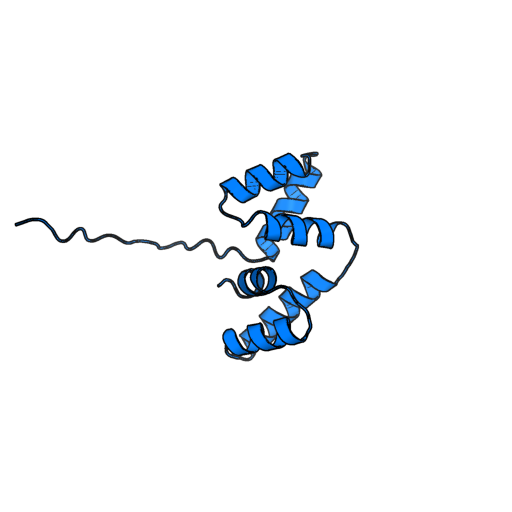44 O O . LEU A 1 90 ? 6.798 -11.252 -4.496 1.00 84.44 90 LEU A O 1
ATOM 748 N N . MET A 1 91 ? 5.927 -11.574 -6.541 1.00 85.12 91 MET A N 1
ATOM 749 C CA . MET A 1 91 ? 5.281 -12.846 -6.217 1.00 85.12 91 MET A CA 1
ATOM 750 C C . MET A 1 91 ? 6.301 -13.941 -5.875 1.00 85.12 91 MET A C 1
ATOM 752 O O . MET A 1 91 ? 6.125 -14.634 -4.874 1.00 85.12 91 MET A O 1
ATOM 756 N N . GLU A 1 92 ? 7.411 -14.044 -6.612 1.00 86.38 92 GLU A N 1
ATOM 757 C CA . GLU A 1 92 ? 8.527 -14.955 -6.305 1.00 86.38 92 GLU A CA 1
ATOM 758 C C . GLU A 1 92 ? 9.175 -14.652 -4.949 1.00 86.38 92 GLU A C 1
ATOM 760 O O . GLU A 1 92 ? 9.550 -15.559 -4.206 1.00 86.38 92 GLU A O 1
ATOM 765 N N . ALA A 1 93 ? 9.256 -13.372 -4.579 1.00 79.44 93 ALA A N 1
ATOM 766 C CA . ALA A 1 93 ? 9.715 -12.942 -3.261 1.00 79.44 93 ALA A CA 1
ATOM 767 C C . ALA A 1 93 ? 8.693 -13.214 -2.132 1.00 79.44 93 ALA A C 1
ATOM 769 O O . ALA A 1 93 ? 8.939 -12.849 -0.979 1.00 79.44 93 ALA A O 1
ATOM 770 N N . GLY A 1 94 ? 7.556 -13.847 -2.444 1.00 79.88 94 GLY A N 1
ATOM 771 C CA . GLY A 1 94 ? 6.518 -14.236 -1.492 1.00 79.88 94 GLY A CA 1
ATOM 772 C C . GLY A 1 94 ? 5.498 -13.138 -1.190 1.00 79.88 94 GLY A C 1
ATOM 773 O O . GLY A 1 94 ? 4.800 -13.213 -0.175 1.00 79.88 94 GLY A O 1
ATOM 774 N N . TRP A 1 95 ? 5.409 -12.095 -2.021 1.00 81.56 95 TRP A N 1
ATOM 775 C CA . TRP A 1 95 ? 4.369 -11.081 -1.874 1.00 81.56 95 TRP A CA 1
ATOM 776 C C . TRP A 1 95 ? 3.032 -11.567 -2.425 1.00 81.56 95 TRP A C 1
ATOM 778 O O . TRP A 1 95 ? 2.954 -12.272 -3.426 1.00 81.56 95 TRP A O 1
ATOM 788 N N . ASN A 1 96 ? 1.957 -11.168 -1.747 1.00 82.88 96 ASN A N 1
ATOM 789 C CA . ASN A 1 96 ? 0.602 -11.479 -2.177 1.00 82.88 96 ASN A CA 1
ATOM 790 C C . ASN A 1 96 ? 0.271 -10.746 -3.487 1.00 82.88 96 ASN A C 1
ATOM 792 O O . ASN A 1 96 ? 0.598 -9.566 -3.640 1.00 82.88 96 ASN A O 1
ATOM 796 N N . GLU A 1 97 ? -0.398 -11.444 -4.401 1.00 82.19 97 GLU A N 1
ATOM 797 C CA . GLU A 1 97 ? -0.716 -10.951 -5.739 1.00 82.19 97 GLU A CA 1
ATOM 798 C C . GLU A 1 97 ? -1.533 -9.656 -5.712 1.00 82.19 97 GLU A C 1
ATOM 800 O O . GLU A 1 97 ? -1.114 -8.658 -6.288 1.00 82.19 97 GLU A O 1
ATOM 805 N N . ASP A 1 98 ? -2.637 -9.610 -4.970 1.00 78.56 98 ASP A N 1
ATOM 806 C CA . ASP A 1 98 ? -3.481 -8.416 -4.936 1.00 78.56 98 ASP A CA 1
ATOM 807 C C . ASP A 1 98 ? -2.779 -7.224 -4.273 1.00 78.56 98 ASP A C 1
ATOM 809 O O . ASP A 1 98 ? -3.005 -6.076 -4.651 1.00 78.56 98 ASP A O 1
ATOM 813 N N . LEU A 1 99 ? -1.912 -7.467 -3.282 1.00 76.38 99 LEU A N 1
ATOM 814 C CA . LEU A 1 99 ? -1.082 -6.400 -2.720 1.00 76.38 99 LEU A CA 1
ATOM 815 C C . LEU A 1 99 ? -0.123 -5.858 -3.791 1.00 76.38 99 LEU A C 1
ATOM 817 O O . LEU A 1 99 ? 0.097 -4.654 -3.891 1.00 76.38 99 LEU A O 1
ATOM 821 N N . THR A 1 100 ? 0.430 -6.749 -4.605 1.00 82.00 100 THR A N 1
ATOM 822 C CA . THR A 1 100 ? 1.344 -6.406 -5.694 1.00 82.00 100 THR A CA 1
ATOM 823 C C . THR A 1 100 ? 0.631 -5.606 -6.784 1.00 82.00 100 THR A C 1
ATOM 825 O O . THR A 1 100 ? 1.135 -4.558 -7.186 1.00 82.00 100 THR A O 1
ATOM 828 N N . ASP A 1 101 ? -0.580 -6.007 -7.172 1.00 80.88 101 ASP A N 1
ATOM 829 C CA . ASP A 1 101 ? -1.419 -5.277 -8.130 1.00 80.88 101 ASP A CA 1
ATOM 830 C C . ASP A 1 101 ? -1.707 -3.854 -7.646 1.00 80.88 101 ASP A C 1
ATOM 832 O O . ASP A 1 101 ? -1.512 -2.878 -8.372 1.00 80.88 101 ASP A O 1
ATOM 836 N N . VAL A 1 102 ? -2.057 -3.706 -6.368 1.00 77.56 102 VAL A N 1
ATOM 837 C CA . VAL A 1 102 ? -2.325 -2.398 -5.761 1.00 77.56 102 VAL A CA 1
ATOM 838 C C . VAL A 1 102 ? -1.055 -1.542 -5.655 1.00 77.56 102 VAL A C 1
ATOM 840 O O . VAL A 1 102 ? -1.110 -0.318 -5.809 1.00 77.56 102 VAL A O 1
ATOM 843 N N . ALA A 1 103 ? 0.110 -2.150 -5.410 1.00 78.12 103 ALA A N 1
ATOM 844 C CA . ALA A 1 103 ? 1.394 -1.443 -5.420 1.00 78.12 103 ALA A CA 1
ATOM 845 C C . ALA A 1 103 ? 1.743 -0.940 -6.832 1.00 78.12 103 ALA A C 1
ATOM 847 O O . ALA A 1 103 ? 2.234 0.183 -7.016 1.00 78.12 103 ALA A O 1
ATOM 848 N N . LEU A 1 104 ? 1.462 -1.764 -7.841 1.00 79.69 104 LEU A N 1
ATOM 849 C CA . LEU A 1 104 ? 1.679 -1.456 -9.250 1.00 79.69 104 LEU A CA 1
ATOM 850 C C . LEU A 1 104 ? 0.630 -0.482 -9.801 1.00 79.69 104 LEU A C 1
ATOM 852 O O . LEU A 1 104 ? 0.951 0.272 -10.723 1.00 79.69 104 LEU A O 1
ATOM 856 N N . GLY A 1 105 ? -0.533 -0.374 -9.159 1.00 73.56 105 GLY A N 1
ATOM 857 C CA . GLY A 1 105 ? -1.652 0.455 -9.602 1.00 73.56 105 GLY A CA 1
ATOM 858 C C . GLY A 1 105 ? -2.384 -0.148 -10.802 1.00 73.56 105 GLY A C 1
ATOM 859 O O . GLY A 1 105 ? -2.834 0.620 -11.656 1.00 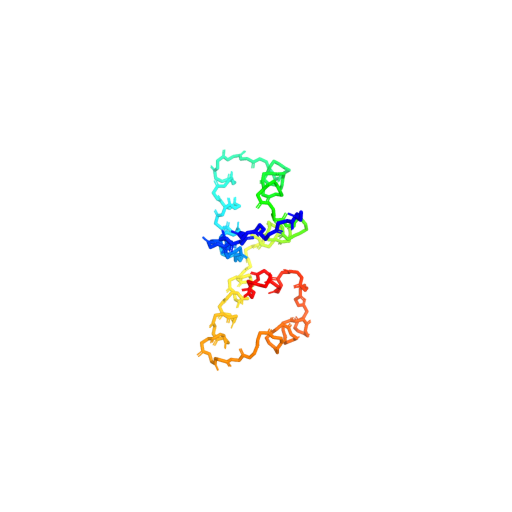73.56 105 GLY A O 1
ATOM 860 N N . LEU A 1 106 ? -2.415 -1.484 -10.867 1.00 67.56 106 LEU A N 1
ATOM 861 C CA . LEU A 1 106 ? -3.135 -2.296 -11.850 1.00 67.56 106 LEU A CA 1
ATOM 862 C C . LEU A 1 106 ? -4.610 -2.476 -11.459 1.00 67.56 106 LEU A C 1
ATOM 864 O O . LEU A 1 106 ? -4.921 -2.438 -10.244 1.00 67.56 106 LEU A O 1
#

Radius of gyration: 16.58 Å; chains: 1; bounding box: 46×26×52 Å